Protein AF-A0A4P1QFT7-F1 (afdb_monomer_lite)

Radius of gyration: 29.26 Å; chains: 1; bounding box: 96×77×42 Å

Foldseek 3Di:
DDDDDDDDDDDDDDDDPPPPPPPPPPPPDADADDPVLQVVQVVFWDKAFDPQLCVVQVVDPPLDCPVVVVVQVVLQVVAQVVVRVVCQCVPPVNVSTIRTDGDPSCVVGPQKDKHWGWDADPVRFIKIKMWMDGPPGGTRDIDIDTHPPRDD

pLDDT: mean 85.29, std 17.26, range [40.28, 98.12]

Organism: NCBI:txid29559

Structure (mmCIF, N/CA/C/O backbone):
data_AF-A0A4P1QFT7-F1
#
_entry.id   AF-A0A4P1QFT7-F1
#
loop_
_atom_site.group_PDB
_atom_site.id
_atom_site.type_symbol
_atom_site.label_atom_id
_atom_site.label_alt_id
_atom_site.label_comp_id
_atom_site.label_asym_id
_atom_site.label_entity_id
_atom_site.label_seq_id
_atom_site.pdbx_PDB_ins_code
_atom_site.Cartn_x
_atom_site.Cartn_y
_atom_site.Cartn_z
_atom_site.occupancy
_atom_site.B_iso_or_equiv
_atom_site.auth_seq_id
_atom_site.auth_comp_id
_atom_site.auth_asym_id
_atom_site.auth_atom_id
_atom_site.pdbx_PDB_model_num
ATOM 1 N N . MET A 1 1 ? 75.816 -62.203 -15.201 1.00 43.66 1 MET A N 1
ATOM 2 C CA . MET A 1 1 ? 75.625 -60.984 -16.019 1.00 43.66 1 MET A CA 1
ATOM 3 C C . MET A 1 1 ? 74.130 -60.687 -16.087 1.00 43.66 1 MET A C 1
ATOM 5 O O . MET A 1 1 ? 73.383 -61.506 -16.603 1.00 43.66 1 MET A O 1
ATOM 9 N N . LYS A 1 2 ? 73.694 -59.591 -15.454 1.00 40.28 2 LYS A N 1
ATOM 10 C CA . LYS A 1 2 ? 72.294 -59.145 -15.327 1.00 40.28 2 LYS A CA 1
ATOM 11 C C . LYS A 1 2 ? 71.912 -58.336 -16.575 1.00 40.28 2 LYS A C 1
ATOM 13 O O . LYS A 1 2 ? 72.627 -57.394 -16.899 1.00 40.28 2 LYS A O 1
ATOM 18 N N . LYS A 1 3 ? 70.807 -58.671 -17.248 1.00 45.41 3 LYS A N 1
ATOM 19 C CA . LYS A 1 3 ? 70.181 -57.818 -18.274 1.00 45.41 3 LYS A CA 1
ATOM 20 C C . LYS A 1 3 ? 68.891 -57.250 -17.686 1.00 45.41 3 LYS A C 1
ATOM 22 O O . LYS A 1 3 ? 68.006 -58.006 -17.299 1.00 45.41 3 LYS A O 1
ATOM 27 N N . ILE A 1 4 ? 68.855 -55.931 -17.537 1.00 50.22 4 ILE A N 1
ATOM 28 C CA . ILE A 1 4 ? 67.739 -55.164 -16.980 1.00 50.22 4 ILE A CA 1
ATOM 29 C C . ILE A 1 4 ? 66.794 -54.803 -18.132 1.00 50.22 4 ILE A C 1
ATOM 31 O O . ILE A 1 4 ? 67.246 -54.329 -19.173 1.00 50.22 4 ILE A O 1
ATOM 35 N N . LEU A 1 5 ? 65.499 -55.070 -17.937 1.00 48.66 5 LEU A N 1
ATOM 36 C CA . LEU A 1 5 ? 64.405 -54.638 -18.807 1.00 48.66 5 LEU A CA 1
ATOM 37 C C . LEU A 1 5 ? 64.283 -53.107 -18.814 1.00 48.66 5 LEU A C 1
ATOM 39 O O . LEU A 1 5 ? 64.317 -52.483 -17.757 1.00 48.66 5 LEU A O 1
ATOM 43 N N . LEU A 1 6 ? 64.019 -52.529 -19.986 1.00 47.25 6 LEU A N 1
ATOM 44 C CA . LEU A 1 6 ? 63.507 -51.165 -20.131 1.00 47.25 6 LEU A CA 1
ATOM 45 C C . LEU A 1 6 ? 62.144 -51.229 -20.828 1.00 47.25 6 LEU A C 1
ATOM 47 O O . LEU A 1 6 ? 62.057 -51.359 -22.046 1.00 47.25 6 LEU A O 1
ATOM 51 N N . SER A 1 7 ? 61.080 -51.178 -20.030 1.00 47.00 7 SER A N 1
ATOM 52 C CA . SER A 1 7 ? 59.702 -50.968 -20.477 1.00 47.00 7 SER A CA 1
ATOM 53 C C . SER A 1 7 ? 59.420 -49.465 -20.572 1.00 47.00 7 SER A C 1
ATOM 55 O O . SER A 1 7 ? 59.512 -48.765 -19.563 1.00 47.00 7 SER A O 1
ATOM 57 N N . LEU A 1 8 ? 59.067 -48.964 -21.758 1.00 51.47 8 LEU A N 1
ATOM 58 C CA . LEU A 1 8 ? 58.581 -47.592 -21.946 1.00 51.47 8 LEU A CA 1
ATOM 59 C C . LEU A 1 8 ? 57.101 -47.483 -21.537 1.00 51.47 8 LEU A C 1
ATOM 61 O O . LEU A 1 8 ? 56.303 -48.302 -21.997 1.00 51.47 8 LEU A O 1
ATOM 65 N N . PRO A 1 9 ? 56.691 -46.471 -20.751 1.00 54.41 9 PRO A N 1
ATOM 66 C CA . PRO A 1 9 ? 55.281 -46.157 -20.571 1.00 54.41 9 PRO A CA 1
ATOM 67 C C . PRO A 1 9 ? 54.776 -45.263 -21.715 1.00 54.41 9 PRO A C 1
ATOM 69 O O . PRO A 1 9 ? 55.340 -44.208 -22.001 1.00 54.41 9 PRO A O 1
ATOM 72 N N . ILE A 1 10 ? 53.681 -45.679 -22.355 1.00 53.47 10 ILE A N 1
ATOM 73 C CA . ILE A 1 10 ? 52.901 -44.862 -23.292 1.00 53.47 10 ILE A CA 1
ATOM 74 C C . ILE A 1 10 ? 51.985 -43.964 -22.452 1.00 53.47 10 ILE A C 1
ATOM 76 O O . ILE A 1 10 ? 51.082 -44.453 -21.777 1.00 53.47 10 ILE A O 1
ATOM 80 N N . ILE A 1 11 ? 52.226 -42.654 -22.469 1.00 55.41 11 ILE A N 1
ATOM 81 C CA . ILE A 1 11 ? 51.371 -41.663 -21.805 1.00 55.41 11 ILE A CA 1
ATOM 82 C C . ILE A 1 11 ? 50.187 -41.376 -22.735 1.00 55.41 11 ILE A C 1
ATOM 84 O O . ILE A 1 11 ? 50.348 -40.751 -23.782 1.00 55.41 11 ILE A O 1
ATOM 88 N N . ALA A 1 12 ? 48.996 -41.849 -22.367 1.00 54.56 12 ALA A N 1
ATOM 89 C CA . ALA A 1 12 ? 47.757 -41.514 -23.059 1.00 54.56 12 ALA A CA 1
ATOM 90 C C . ALA A 1 12 ? 47.324 -40.089 -22.675 1.00 54.56 12 ALA A C 1
ATOM 92 O O . ALA A 1 12 ? 46.901 -39.837 -21.547 1.00 54.56 12 ALA A O 1
ATOM 93 N N . ILE A 1 13 ? 47.444 -39.151 -23.614 1.00 56.44 13 ILE A N 1
ATOM 94 C CA . ILE A 1 13 ? 46.967 -37.775 -23.458 1.00 56.44 13 ILE A CA 1
ATOM 95 C C . ILE A 1 13 ? 45.460 -37.794 -23.732 1.00 56.44 13 ILE A C 1
ATOM 97 O O . ILE A 1 13 ? 45.032 -37.846 -24.882 1.00 56.44 13 ILE A O 1
ATOM 101 N N . THR A 1 14 ? 44.643 -37.802 -22.682 1.00 55.41 14 THR A N 1
ATOM 102 C CA . THR A 1 14 ? 43.198 -37.600 -22.827 1.00 55.41 14 THR A CA 1
ATOM 103 C C . THR A 1 14 ? 42.943 -36.099 -22.952 1.00 55.41 14 THR A C 1
ATOM 105 O O . THR A 1 14 ? 43.143 -35.334 -22.011 1.00 55.41 14 THR A O 1
ATOM 108 N N . SER A 1 15 ? 42.566 -35.642 -24.146 1.00 57.88 15 SER A N 1
ATOM 109 C CA . SER A 1 15 ? 42.104 -34.272 -24.346 1.00 57.88 15 SER A CA 1
ATOM 110 C C . SER A 1 15 ? 40.700 -34.134 -23.758 1.00 57.88 15 SER A C 1
ATOM 112 O O . SER A 1 15 ? 39.740 -34.733 -24.238 1.00 57.88 15 SER A O 1
ATOM 114 N N . LEU A 1 16 ? 40.571 -33.339 -22.697 1.00 61.12 16 LEU A N 1
ATOM 115 C CA . LEU A 1 16 ? 39.265 -32.881 -22.236 1.00 61.12 16 LEU A CA 1
ATOM 116 C C . LEU A 1 16 ? 38.695 -31.931 -23.302 1.00 61.12 16 LEU A C 1
ATOM 118 O O . LEU A 1 16 ? 39.404 -31.007 -23.716 1.00 61.12 16 LEU A O 1
ATOM 122 N N . PRO A 1 17 ? 37.447 -32.116 -23.765 1.00 58.81 17 PRO A N 1
ATOM 123 C CA . PRO A 1 17 ? 36.817 -31.136 -24.631 1.00 58.81 17 PRO A CA 1
ATOM 124 C C . PRO A 1 17 ? 36.678 -29.832 -23.844 1.00 58.81 17 PRO A C 1
ATOM 126 O O . PRO A 1 17 ? 36.003 -29.775 -22.815 1.00 58.81 17 PRO A O 1
ATOM 129 N N . LEU A 1 18 ? 37.341 -28.780 -24.321 1.00 56.75 18 LEU A N 1
ATOM 130 C CA . LEU A 1 18 ? 37.117 -27.424 -23.841 1.00 56.75 18 LEU A CA 1
ATOM 131 C C . LEU A 1 18 ? 35.689 -27.043 -24.229 1.00 56.75 18 LEU A C 1
ATOM 133 O O . LEU A 1 18 ? 35.416 -26.671 -25.370 1.00 56.75 18 LEU A O 1
ATOM 137 N N . ILE A 1 19 ? 34.766 -27.172 -23.280 1.00 58.66 19 ILE A N 1
ATOM 138 C CA . ILE A 1 19 ? 33.433 -26.601 -23.409 1.00 58.66 19 ILE A CA 1
ATOM 139 C C . ILE A 1 19 ? 33.646 -25.089 -23.440 1.00 58.66 19 ILE A C 1
ATOM 141 O O . ILE A 1 19 ? 33.950 -24.468 -22.422 1.00 58.66 19 ILE A O 1
ATOM 145 N N . SER A 1 20 ? 33.542 -24.499 -24.629 1.00 54.28 20 SER A N 1
ATOM 146 C CA . SER A 1 20 ? 33.412 -23.056 -24.779 1.00 54.28 20 SER A CA 1
ATOM 147 C C . SER A 1 20 ? 32.093 -22.660 -24.120 1.00 54.28 20 SER A C 1
ATOM 149 O O . SER A 1 20 ? 31.023 -22.737 -24.722 1.00 54.28 20 SER A O 1
ATOM 151 N N . VAL A 1 21 ? 32.156 -22.286 -22.843 1.00 54.81 21 VAL A N 1
ATOM 152 C CA . VAL A 1 21 ? 31.071 -21.555 -22.203 1.00 54.81 21 VAL A CA 1
ATOM 153 C C . VAL A 1 21 ? 31.095 -20.179 -22.846 1.00 54.81 21 VAL A C 1
ATOM 155 O O . VAL A 1 21 ? 31.890 -19.312 -22.485 1.00 54.81 21 VAL A O 1
ATOM 158 N N . LYS A 1 22 ? 30.256 -19.987 -23.863 1.00 52.88 22 LYS A N 1
ATOM 159 C CA . LYS A 1 22 ? 29.943 -18.649 -24.340 1.00 52.88 22 LYS A CA 1
ATOM 160 C C . LYS A 1 22 ? 29.207 -17.975 -23.184 1.00 52.88 22 LYS A C 1
ATOM 162 O O . LYS A 1 22 ? 28.026 -18.236 -22.972 1.00 52.88 22 LYS A O 1
ATOM 167 N N . CYS A 1 23 ? 29.921 -17.173 -22.393 1.00 56.03 23 CYS A N 1
ATOM 168 C CA . CYS A 1 23 ? 29.306 -16.248 -21.449 1.00 56.03 23 CYS A CA 1
ATOM 169 C C . CYS A 1 23 ? 28.502 -15.246 -22.275 1.00 56.03 23 CYS A C 1
ATOM 171 O O . CYS A 1 23 ? 28.995 -14.199 -22.689 1.00 56.03 23 CYS A O 1
ATOM 173 N N . GLU A 1 24 ? 27.270 -15.614 -22.598 1.00 51.28 24 GLU A N 1
ATOM 174 C CA . GLU A 1 24 ? 26.309 -14.707 -23.183 1.00 51.28 24 GLU A CA 1
ATOM 175 C C . GLU A 1 24 ? 25.905 -13.769 -22.050 1.00 51.28 24 GLU A C 1
ATOM 177 O O . GLU A 1 24 ? 25.065 -14.098 -21.214 1.00 51.28 24 GLU A O 1
ATOM 182 N N . ASN A 1 25 ? 26.598 -12.632 -21.962 1.00 50.53 25 ASN A N 1
ATOM 183 C CA . ASN A 1 25 ? 26.213 -11.530 -21.096 1.00 50.53 25 ASN A CA 1
ATOM 184 C C . ASN A 1 25 ? 24.811 -11.079 -21.519 1.00 50.53 25 ASN A C 1
ATOM 186 O O . ASN A 1 25 ? 24.652 -10.199 -22.365 1.00 50.53 25 ASN A O 1
ATOM 190 N N . ARG A 1 26 ? 23.774 -11.700 -20.950 1.00 54.25 26 ARG A N 1
ATOM 191 C CA . ARG A 1 26 ? 22.405 -11.200 -21.016 1.00 54.25 26 ARG A CA 1
ATOM 192 C C . ARG A 1 26 ? 22.322 -9.990 -20.099 1.00 54.25 26 ARG A C 1
ATOM 194 O O . ARG A 1 26 ? 21.755 -10.062 -19.015 1.00 54.25 26 ARG A O 1
ATOM 201 N N . PHE A 1 27 ? 22.896 -8.873 -20.534 1.00 61.09 27 PHE A N 1
ATOM 202 C CA . PHE A 1 27 ? 22.468 -7.578 -20.032 1.00 61.09 27 PHE A CA 1
ATOM 203 C C . PHE A 1 27 ? 21.002 -7.445 -20.441 1.00 61.09 27 PHE A C 1
ATOM 205 O O . PHE A 1 27 ? 20.695 -7.171 -21.603 1.00 61.09 27 PHE A O 1
ATOM 212 N N . GLN A 1 28 ? 20.087 -7.761 -19.523 1.00 69.94 28 GLN A N 1
ATOM 213 C CA . GLN A 1 28 ? 18.676 -7.484 -19.734 1.00 69.94 28 GLN A CA 1
ATOM 214 C C . GLN A 1 28 ? 18.558 -5.970 -19.878 1.00 69.94 28 GLN A C 1
ATOM 216 O O . GLN A 1 28 ? 18.849 -5.212 -18.957 1.00 69.94 28 GLN A O 1
ATOM 221 N N . LYS A 1 29 ? 18.230 -5.518 -21.087 1.00 81.75 29 LYS A N 1
ATOM 222 C CA . LYS A 1 29 ? 18.041 -4.099 -21.354 1.00 81.75 29 LYS A CA 1
ATOM 223 C C . LYS A 1 29 ? 16.803 -3.641 -20.588 1.00 81.75 29 LYS A C 1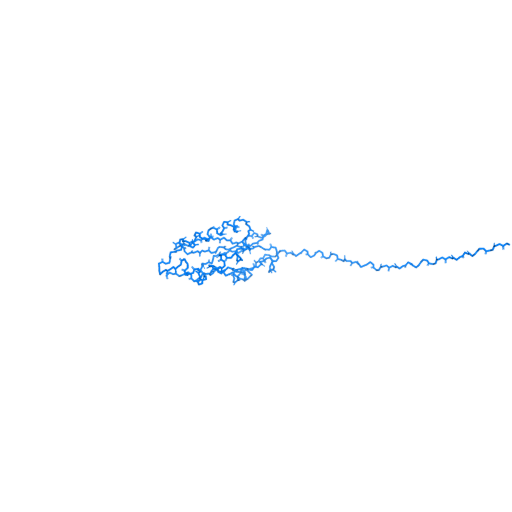
ATOM 225 O O . LYS A 1 29 ? 15.731 -4.206 -20.785 1.00 81.75 29 LYS A O 1
ATOM 230 N N . VAL A 1 30 ? 16.952 -2.610 -19.762 1.00 87.88 30 VAL A N 1
ATOM 231 C CA . VAL A 1 30 ? 15.818 -1.947 -19.110 1.00 87.88 30 VAL A CA 1
ATOM 232 C C . VAL A 1 30 ? 14.995 -1.229 -20.184 1.00 87.88 30 VAL A C 1
ATOM 234 O O . VAL A 1 30 ? 15.524 -0.438 -20.975 1.00 87.88 30 VAL A O 1
ATOM 237 N N . VAL A 1 31 ? 13.704 -1.542 -20.247 1.00 92.19 31 VAL A N 1
ATOM 238 C CA . VAL A 1 31 ? 12.743 -0.962 -21.195 1.00 92.19 31 VAL A CA 1
ATOM 239 C C . VAL A 1 31 ? 11.726 -0.160 -20.405 1.00 92.19 31 VAL A C 1
ATOM 241 O O . VAL A 1 31 ? 11.217 -0.674 -19.418 1.00 92.19 31 VAL A O 1
ATOM 244 N N . GLN A 1 32 ? 11.435 1.056 -20.867 1.00 96.12 32 GLN A N 1
ATOM 245 C CA . GLN A 1 32 ? 10.473 1.942 -20.224 1.00 96.12 32 GLN A CA 1
ATOM 246 C C . GLN A 1 32 ? 9.090 1.285 -20.148 1.00 96.12 32 GLN A C 1
ATOM 248 O O . GLN A 1 32 ? 8.624 0.711 -21.140 1.00 96.12 32 GLN A O 1
ATOM 253 N N . LEU A 1 33 ? 8.427 1.394 -18.998 1.00 96.69 33 LEU A N 1
ATOM 254 C CA . LEU A 1 33 ? 7.065 0.906 -18.818 1.00 96.69 33 LEU A CA 1
ATOM 255 C C . LEU A 1 33 ? 6.086 1.705 -19.677 1.00 96.69 33 LEU A C 1
ATOM 257 O O . LEU A 1 33 ? 6.098 2.936 -19.710 1.00 96.69 33 LEU A O 1
ATOM 261 N N . ASN A 1 34 ? 5.182 0.993 -20.342 1.00 97.06 34 ASN A N 1
ATOM 262 C CA . ASN A 1 34 ? 4.014 1.594 -20.968 1.00 97.06 34 ASN A CA 1
ATOM 263 C C . ASN A 1 34 ? 2.837 1.689 -19.979 1.00 97.06 34 ASN A C 1
ATOM 265 O O . ASN A 1 34 ? 2.840 1.091 -18.902 1.00 97.06 34 ASN A O 1
ATOM 269 N N . SER A 1 35 ? 1.789 2.412 -20.374 1.00 96.88 35 SER A N 1
ATOM 270 C CA . SER A 1 35 ? 0.604 2.639 -19.539 1.00 96.88 35 SER A CA 1
ATOM 271 C C . SER A 1 35 ? -0.101 1.354 -19.094 1.00 96.88 35 SER A C 1
ATOM 273 O O . SER A 1 35 ? -0.586 1.291 -17.968 1.00 96.88 35 SER A O 1
ATOM 275 N N . SER A 1 36 ? -0.132 0.315 -19.935 1.00 97.62 36 SER A N 1
ATOM 276 C CA . SER A 1 36 ? -0.738 -0.973 -19.578 1.00 97.62 36 SER A CA 1
ATOM 277 C C . SER A 1 36 ? 0.045 -1.686 -18.477 1.00 97.62 36 SER A C 1
ATOM 279 O O . SER A 1 36 ? -0.566 -2.296 -17.607 1.00 97.62 36 SER A O 1
ATOM 281 N N . GLN A 1 37 ? 1.379 -1.607 -18.496 1.00 97.50 37 GLN A N 1
ATOM 282 C CA . GLN A 1 37 ? 2.238 -2.208 -17.469 1.00 97.50 37 GLN A CA 1
ATOM 283 C C . GLN A 1 37 ? 2.124 -1.457 -16.138 1.00 97.50 37 GLN A C 1
ATOM 285 O O . GLN A 1 37 ? 2.065 -2.075 -15.079 1.00 97.50 37 GLN A O 1
ATOM 290 N N . VAL A 1 38 ? 2.037 -0.123 -16.180 1.00 97.88 38 VAL A N 1
ATOM 291 C CA . VAL A 1 38 ? 1.787 0.691 -14.979 1.00 97.88 38 VAL A CA 1
ATOM 292 C C . VAL A 1 38 ? 0.428 0.348 -14.361 1.00 97.88 38 VAL A C 1
ATOM 294 O O . VAL A 1 38 ? 0.330 0.171 -13.146 1.00 97.88 38 VAL A O 1
ATOM 297 N N . GLU A 1 39 ? -0.611 0.193 -15.183 1.00 97.25 39 GLU A N 1
ATOM 298 C CA . GLU A 1 39 ? -1.940 -0.197 -14.703 1.00 97.25 39 GLU A CA 1
ATOM 299 C C . GLU A 1 39 ? -1.951 -1.633 -14.146 1.00 97.25 39 GLU A C 1
ATOM 301 O O . GLU A 1 39 ? -2.585 -1.895 -13.126 1.00 97.25 39 GLU A O 1
ATOM 306 N N . GLU A 1 40 ? -1.197 -2.558 -14.750 1.00 96.81 40 GLU A N 1
ATOM 307 C CA . GLU A 1 40 ? -1.008 -3.914 -14.220 1.00 96.81 40 GLU A CA 1
ATOM 308 C C . GLU A 1 40 ? -0.373 -3.903 -12.82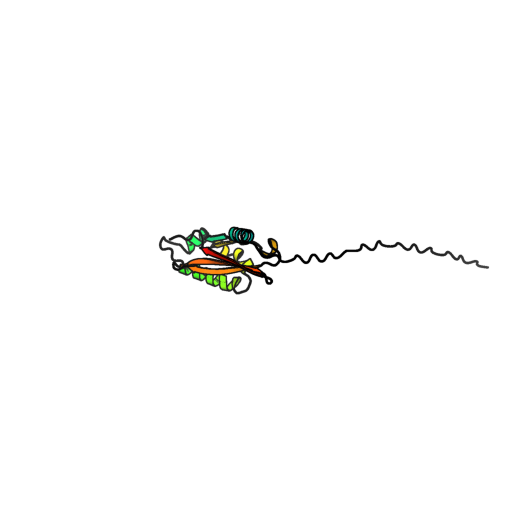1 1.00 96.81 40 GLU A C 1
ATOM 310 O O . GLU A 1 40 ? -0.843 -4.615 -11.932 1.00 96.81 40 GLU A O 1
ATOM 315 N N . ILE A 1 41 ? 0.656 -3.075 -12.601 1.00 97.38 41 ILE A N 1
ATOM 316 C CA . ILE A 1 41 ? 1.296 -2.916 -11.286 1.00 97.38 41 ILE A CA 1
ATOM 317 C C . ILE A 1 41 ? 0.290 -2.384 -10.271 1.00 97.38 41 ILE A C 1
ATOM 319 O O . ILE A 1 41 ? 0.140 -2.964 -9.196 1.00 97.38 41 ILE A O 1
ATOM 323 N N . LYS A 1 42 ? -0.419 -1.306 -10.620 1.00 97.19 42 LYS A N 1
ATOM 324 C CA . LYS A 1 42 ? -1.431 -0.676 -9.766 1.00 97.19 42 LYS A CA 1
ATOM 325 C C . LYS A 1 42 ? -2.509 -1.670 -9.333 1.00 97.19 42 LYS A C 1
ATOM 327 O O . LYS A 1 42 ? -2.841 -1.716 -8.154 1.00 97.19 42 LYS A O 1
ATOM 332 N N . ASN A 1 43 ? -3.014 -2.491 -10.252 1.00 96.88 43 ASN A N 1
ATOM 333 C CA . ASN A 1 43 ? -4.077 -3.464 -9.971 1.00 96.88 43 ASN A CA 1
ATOM 334 C C . ASN A 1 43 ? -3.644 -4.612 -9.045 1.00 96.88 43 ASN A C 1
ATOM 336 O O . ASN A 1 43 ? -4.492 -5.338 -8.531 1.00 96.88 43 ASN A O 1
ATOM 340 N N . GLN A 1 44 ? -2.341 -4.785 -8.817 1.00 97.12 44 GLN A N 1
ATOM 341 C CA . GLN A 1 44 ? -1.801 -5.759 -7.864 1.00 97.12 44 GLN A CA 1
ATOM 342 C C . GLN A 1 44 ? -1.542 -5.160 -6.471 1.00 97.12 44 GLN A C 1
ATOM 344 O O . GLN A 1 44 ? -1.133 -5.885 -5.557 1.00 97.12 44 GLN A O 1
ATOM 349 N N . ILE A 1 45 ? -1.761 -3.853 -6.288 1.00 97.94 45 ILE A N 1
ATOM 350 C CA . ILE A 1 45 ? -1.631 -3.197 -4.988 1.00 97.94 45 ILE A CA 1
ATOM 351 C C . ILE A 1 45 ? -2.959 -3.308 -4.234 1.00 97.94 45 ILE A C 1
ATOM 353 O O . ILE A 1 45 ? -3.988 -2.840 -4.711 1.00 97.94 45 ILE A O 1
ATOM 357 N N . GLN A 1 46 ? -2.925 -3.887 -3.035 1.00 97.62 46 GLN A N 1
ATOM 358 C CA . GLN A 1 46 ? -4.070 -3.935 -2.119 1.00 97.62 46 GLN A CA 1
ATOM 359 C C . GLN A 1 46 ? -3.782 -3.071 -0.900 1.00 97.62 46 GLN A C 1
ATOM 361 O O . GLN A 1 46 ? -2.678 -3.128 -0.355 1.00 97.62 46 GLN A O 1
ATOM 366 N N . PHE A 1 47 ? -4.769 -2.291 -0.465 1.00 97.81 47 PHE A N 1
ATOM 367 C CA . PHE A 1 47 ? -4.685 -1.469 0.739 1.00 97.81 47 PHE A CA 1
ATOM 368 C C . PHE A 1 47 ? -6.058 -1.367 1.406 1.00 97.81 47 PHE A C 1
ATOM 370 O O . PHE A 1 47 ? -6.865 -0.489 1.101 1.00 97.81 47 PHE A O 1
ATOM 377 N N . GLU A 1 48 ? -6.317 -2.286 2.331 1.00 96.81 48 GLU A N 1
ATOM 378 C CA . GLU A 1 48 ? -7.642 -2.477 2.924 1.00 96.81 48 GLU A CA 1
ATOM 379 C C . GLU A 1 48 ? -7.558 -2.594 4.444 1.00 96.81 48 GLU A C 1
ATOM 381 O O . GLU A 1 48 ? -6.596 -3.138 4.990 1.00 96.81 48 GLU A O 1
ATOM 386 N N . ILE A 1 49 ? -8.582 -2.123 5.157 1.00 94.88 49 ILE A N 1
ATOM 387 C CA . ILE A 1 49 ? -8.669 -2.317 6.608 1.00 94.88 49 ILE A CA 1
ATOM 388 C C . ILE A 1 49 ? -9.332 -3.655 6.948 1.00 94.88 49 ILE A C 1
ATOM 390 O O . ILE A 1 49 ? -10.419 -3.986 6.467 1.00 94.88 49 ILE A O 1
ATOM 394 N N . THR A 1 50 ? -8.704 -4.422 7.838 1.00 95.19 50 THR A N 1
ATOM 395 C CA . THR A 1 50 ? -9.227 -5.722 8.270 1.00 95.19 50 THR A CA 1
ATOM 396 C C . THR A 1 50 ? -10.417 -5.563 9.220 1.00 95.19 50 THR A C 1
ATOM 398 O O . THR A 1 50 ? -10.675 -4.499 9.786 1.00 95.19 50 THR A O 1
ATOM 401 N N . SER A 1 51 ? -11.115 -6.668 9.495 1.00 92.25 51 SER A N 1
ATOM 402 C CA . SER A 1 51 ? -12.167 -6.693 10.523 1.00 92.25 51 SER A CA 1
ATOM 403 C C . SER A 1 51 ? -11.650 -6.349 11.928 1.00 92.25 51 SER A C 1
ATOM 405 O O . SER A 1 51 ? -12.363 -5.717 12.704 1.00 92.25 51 SER A O 1
ATOM 407 N N . GLU A 1 52 ? -10.426 -6.755 12.274 1.00 93.19 52 GLU A N 1
ATOM 408 C CA . GLU A 1 52 ? -9.810 -6.417 13.564 1.00 93.19 52 GLU A CA 1
ATOM 409 C C . GLU A 1 52 ? -9.413 -4.936 13.610 1.00 93.19 52 GLU A C 1
ATOM 411 O O . GLU A 1 52 ? -9.678 -4.264 14.607 1.00 93.19 52 GLU A O 1
ATOM 416 N N . GLY A 1 53 ? -8.884 -4.395 12.508 1.00 92.62 53 GLY A N 1
ATOM 417 C CA . GLY A 1 53 ? -8.600 -2.970 12.369 1.00 92.62 53 GLY A CA 1
ATOM 418 C C . GLY A 1 53 ? -9.845 -2.106 12.527 1.00 92.62 53 GLY A C 1
ATOM 419 O O . GLY A 1 53 ? -9.818 -1.145 13.296 1.00 92.62 53 GLY A O 1
ATOM 420 N N . LYS A 1 54 ? -10.960 -2.499 11.894 1.00 90.19 54 LYS A N 1
ATOM 421 C CA . LYS A 1 54 ? -12.267 -1.847 12.076 1.00 90.19 54 LYS A CA 1
ATOM 422 C C . LYS A 1 54 ? -12.686 -1.862 13.542 1.00 90.19 54 LYS A C 1
ATOM 424 O O . LYS A 1 54 ? -12.896 -0.806 14.112 1.00 90.19 54 LYS A O 1
ATOM 429 N N . LYS A 1 55 ? -12.709 -3.028 14.194 1.00 89.25 55 LYS A N 1
ATOM 430 C CA . LYS A 1 55 ? -13.100 -3.134 15.614 1.00 89.25 55 LYS A CA 1
ATOM 431 C C . LYS A 1 55 ? -12.222 -2.305 16.551 1.00 89.25 55 LYS A C 1
ATOM 433 O O . LYS A 1 55 ? -12.710 -1.823 17.564 1.00 89.25 55 LYS A O 1
ATOM 438 N N . LYS A 1 56 ? -10.928 -2.179 16.249 1.00 89.44 56 LYS A N 1
ATOM 439 C CA . LYS A 1 56 ? -9.966 -1.483 17.111 1.00 89.44 56 LYS A CA 1
ATOM 440 C C . LYS A 1 56 ? -9.966 0.031 16.914 1.00 89.44 56 LYS A C 1
ATOM 442 O O . LYS A 1 56 ? -9.794 0.761 17.885 1.00 89.44 56 LYS A O 1
ATOM 447 N N . TYR A 1 57 ? -10.100 0.492 15.674 1.00 87.62 57 TYR A N 1
ATOM 448 C CA . TYR A 1 57 ? -9.897 1.900 15.319 1.00 87.62 57 TYR A CA 1
ATOM 449 C C . TYR A 1 57 ? -11.149 2.595 14.779 1.00 87.62 57 TYR A C 1
ATOM 451 O O . TYR A 1 57 ? -11.173 3.817 14.728 1.00 87.62 57 TYR A O 1
ATOM 459 N N . ILE A 1 58 ? -12.183 1.844 14.408 1.00 78.50 58 ILE A N 1
ATOM 460 C CA . ILE A 1 58 ? -13.462 2.338 13.885 1.00 78.50 58 ILE A CA 1
ATOM 461 C C . ILE A 1 58 ? -14.572 1.758 14.775 1.00 78.50 58 ILE A C 1
ATOM 463 O O . ILE A 1 58 ? -15.330 0.876 14.377 1.00 78.50 58 ILE A O 1
ATOM 467 N N . ILE A 1 59 ? -14.575 2.193 16.039 1.00 66.44 59 ILE A N 1
ATOM 468 C CA . ILE A 1 59 ? -15.406 1.619 17.113 1.00 66.44 59 ILE A CA 1
ATOM 469 C C . ILE A 1 59 ? -16.889 2.004 16.955 1.00 66.44 59 ILE A C 1
ATOM 471 O O . ILE A 1 59 ? -17.747 1.215 17.326 1.00 66.44 59 ILE A O 1
ATOM 475 N N . ASP A 1 60 ? -17.185 3.152 16.335 1.00 59.66 60 ASP A N 1
ATOM 476 C CA . ASP A 1 60 ? -18.540 3.666 16.097 1.00 59.66 60 ASP A CA 1
ATOM 477 C C . ASP A 1 60 ? -18.622 4.433 14.764 1.00 59.66 60 ASP A C 1
ATOM 479 O O . ASP A 1 60 ? -17.599 4.798 14.177 1.00 59.66 60 ASP A O 1
ATOM 483 N N . THR A 1 61 ? -19.844 4.740 14.307 1.00 61.91 61 THR A N 1
ATOM 484 C CA . THR A 1 61 ? -20.178 5.455 13.050 1.00 61.91 61 THR A CA 1
ATOM 485 C C . THR A 1 61 ? -19.581 6.864 12.914 1.00 61.91 61 THR A C 1
ATOM 487 O O . THR A 1 61 ? -19.897 7.574 11.967 1.00 61.91 61 THR A O 1
ATOM 490 N N . ASN A 1 62 ? -18.740 7.301 13.853 1.00 64.00 62 ASN A N 1
ATOM 491 C CA . ASN A 1 62 ? -18.067 8.597 13.822 1.00 64.00 62 ASN A CA 1
ATOM 492 C C . ASN A 1 62 ? -16.747 8.602 13.041 1.00 64.00 62 ASN A C 1
ATOM 494 O O . ASN A 1 62 ? -16.143 9.665 12.936 1.00 64.00 62 ASN A O 1
ATOM 498 N N . TYR A 1 63 ? -16.319 7.461 12.482 1.00 69.94 63 TYR A N 1
ATOM 499 C CA . TYR A 1 63 ? -15.208 7.355 11.521 1.00 69.94 63 TYR A CA 1
ATOM 500 C C . TYR A 1 63 ? -14.004 8.259 11.851 1.00 69.94 63 TYR A C 1
ATOM 502 O O . TYR A 1 63 ? -13.500 9.002 11.006 1.00 69.94 63 TYR A O 1
ATOM 510 N N . ASP A 1 64 ? -13.559 8.216 13.110 1.00 82.88 64 ASP A N 1
ATOM 511 C CA . ASP A 1 64 ? -12.371 8.934 13.558 1.00 82.88 64 ASP A CA 1
ATOM 512 C C . ASP A 1 64 ? -11.117 8.113 13.246 1.00 82.88 64 ASP A C 1
ATOM 514 O O . ASP A 1 64 ? -10.783 7.132 13.912 1.00 82.88 64 ASP A O 1
ATOM 518 N N . TYR A 1 65 ? -10.389 8.551 12.224 1.00 89.44 65 TYR A N 1
ATOM 519 C CA . TYR A 1 65 ? -9.166 7.906 11.764 1.00 89.44 65 TYR A CA 1
ATOM 520 C C . TYR A 1 65 ? -7.909 8.353 12.517 1.00 89.44 65 TYR A C 1
ATOM 522 O O . TYR A 1 65 ? -6.807 7.971 12.127 1.00 89.44 65 TYR A O 1
ATOM 530 N N . THR A 1 66 ? -8.004 9.167 13.571 1.00 90.62 66 THR A N 1
ATOM 531 C CA . THR A 1 66 ? -6.832 9.756 14.246 1.00 90.62 66 THR A CA 1
ATOM 532 C C . THR A 1 66 ? -5.871 8.691 14.774 1.00 90.62 66 THR A C 1
ATOM 534 O O . THR A 1 66 ? -4.676 8.720 14.469 1.00 90.62 66 THR A O 1
ATOM 537 N N . ASN A 1 67 ? -6.388 7.703 15.508 1.00 92.44 67 ASN A N 1
ATOM 538 C CA . ASN A 1 67 ? -5.564 6.632 16.076 1.00 92.44 67 ASN A CA 1
ATOM 539 C C . ASN A 1 67 ? -5.020 5.681 15.000 1.00 92.44 67 ASN A C 1
ATOM 541 O O . ASN A 1 67 ? -3.885 5.218 15.112 1.00 92.44 67 ASN A O 1
ATOM 545 N N . LEU A 1 68 ? -5.795 5.431 13.940 1.00 94.00 68 LEU A N 1
ATOM 546 C CA . LEU A 1 68 ? -5.341 4.633 12.802 1.00 94.00 68 LEU A CA 1
ATOM 547 C C . LEU A 1 68 ? -4.216 5.341 12.038 1.00 94.00 68 LEU A C 1
ATOM 549 O O . LEU A 1 68 ? -3.199 4.729 11.736 1.00 94.00 68 LEU A O 1
ATOM 553 N N . ASN A 1 69 ? -4.359 6.641 11.779 1.00 94.94 69 ASN A N 1
ATOM 554 C CA . ASN A 1 69 ? -3.325 7.450 11.138 1.00 94.94 69 ASN A CA 1
ATOM 555 C C . ASN A 1 69 ? -2.048 7.500 11.972 1.00 94.94 69 ASN A C 1
ATOM 557 O O . ASN A 1 69 ? -0.959 7.425 11.412 1.00 94.94 69 ASN A O 1
ATOM 561 N N . LYS A 1 70 ? -2.164 7.597 13.302 1.00 95.56 70 LYS A N 1
ATOM 562 C CA . LYS A 1 70 ? -1.001 7.529 14.193 1.00 95.56 70 LYS A CA 1
ATOM 563 C C . LYS A 1 70 ? -0.282 6.183 14.058 1.00 95.56 70 LYS A C 1
ATOM 565 O O . LYS A 1 70 ? 0.925 6.165 13.847 1.00 95.56 70 LYS A O 1
ATOM 570 N N . PHE A 1 71 ? -1.030 5.082 14.089 1.00 96.19 71 PHE A N 1
ATOM 571 C CA . PHE A 1 71 ? -0.489 3.738 13.887 1.00 96.19 71 PHE A CA 1
ATOM 572 C C . PHE A 1 71 ? 0.201 3.575 12.520 1.00 96.19 71 PHE A C 1
ATOM 574 O O . PHE A 1 71 ? 1.321 3.073 12.441 1.00 96.19 71 PHE A O 1
ATOM 581 N N . ILE A 1 72 ? -0.430 4.044 11.438 1.00 96.44 72 ILE A N 1
ATOM 582 C CA . ILE A 1 72 ? 0.151 4.002 10.088 1.00 96.44 72 ILE A CA 1
ATOM 583 C C . ILE A 1 72 ? 1.410 4.870 10.011 1.00 96.44 72 ILE A C 1
ATOM 585 O O . ILE A 1 72 ? 2.399 4.439 9.430 1.00 96.44 72 ILE A O 1
ATOM 589 N N . ALA A 1 73 ? 1.416 6.062 10.612 1.00 96.31 73 ALA A N 1
ATOM 590 C CA . ALA A 1 73 ? 2.579 6.948 10.618 1.00 96.31 73 ALA A CA 1
ATOM 591 C C . ALA A 1 73 ? 3.773 6.341 11.373 1.00 96.31 73 ALA A C 1
ATOM 593 O O . ALA A 1 73 ? 4.909 6.431 10.905 1.00 96.31 73 ALA A O 1
ATOM 594 N N . GLU A 1 74 ? 3.523 5.679 12.506 1.00 96.44 74 GLU A N 1
ATOM 595 C CA . GLU A 1 74 ? 4.541 4.918 13.241 1.00 96.44 74 GLU A CA 1
ATOM 596 C C . GLU A 1 74 ? 5.148 3.825 12.349 1.00 96.44 74 GLU A C 1
ATOM 598 O O . GLU A 1 74 ? 6.370 3.750 12.199 1.00 96.44 74 GLU A O 1
ATOM 603 N N . LYS A 1 75 ? 4.302 3.047 11.665 1.00 96.12 75 LYS A N 1
ATOM 604 C CA . LYS A 1 75 ? 4.743 1.979 10.756 1.00 96.12 75 LYS A CA 1
ATOM 605 C C . LYS A 1 75 ? 5.421 2.503 9.486 1.00 96.12 75 LYS A C 1
ATOM 607 O O . LYS A 1 75 ? 6.376 1.892 9.008 1.00 96.12 75 LYS A O 1
ATOM 612 N N . ASN A 1 76 ? 5.004 3.660 8.976 1.00 94.94 76 ASN A N 1
ATOM 613 C CA . ASN A 1 76 ? 5.662 4.354 7.871 1.00 94.94 76 ASN A CA 1
ATOM 614 C C . ASN A 1 76 ? 7.095 4.762 8.251 1.00 94.94 76 ASN A C 1
ATOM 616 O O . ASN A 1 76 ? 8.032 4.512 7.498 1.00 94.94 76 ASN A O 1
ATOM 620 N N . ASN A 1 77 ? 7.296 5.316 9.447 1.00 95.06 77 ASN A N 1
ATOM 621 C CA . ASN A 1 77 ? 8.638 5.651 9.929 1.00 95.06 77 ASN A CA 1
ATOM 622 C C . ASN A 1 77 ? 9.509 4.401 10.134 1.00 95.06 77 ASN A C 1
ATOM 624 O O . ASN A 1 77 ? 10.665 4.372 9.709 1.00 95.06 77 ASN A O 1
ATOM 628 N N . GLU A 1 78 ? 8.951 3.359 10.752 1.00 95.88 78 GLU A N 1
ATOM 629 C CA . GLU A 1 78 ? 9.667 2.115 11.050 1.00 95.88 78 GLU A CA 1
ATOM 630 C C . GLU A 1 78 ? 10.122 1.384 9.777 1.00 95.88 78 GLU A C 1
ATOM 632 O O . GLU A 1 78 ? 11.274 0.955 9.680 1.00 95.88 78 GLU A O 1
ATOM 637 N N . TYR A 1 79 ? 9.242 1.272 8.779 1.00 96.31 79 TYR A N 1
ATOM 638 C CA . TYR A 1 79 ? 9.493 0.446 7.600 1.00 96.31 79 TYR A CA 1
ATOM 639 C C . TYR A 1 79 ? 9.790 1.250 6.344 1.00 96.31 79 TYR A C 1
ATOM 641 O O . TYR A 1 79 ? 10.766 0.964 5.657 1.00 96.31 79 TYR A O 1
ATOM 649 N N . VAL A 1 80 ? 8.969 2.238 6.006 1.00 93.62 80 VAL A N 1
ATOM 650 C CA . VAL A 1 80 ? 9.064 2.927 4.713 1.00 93.62 80 VAL A CA 1
ATOM 651 C C . VAL A 1 80 ? 10.266 3.863 4.680 1.00 93.62 80 VAL A C 1
ATOM 653 O O . VAL A 1 80 ? 11.147 3.686 3.842 1.00 93.62 80 VAL A O 1
ATOM 656 N N . HIS A 1 81 ? 10.366 4.791 5.636 1.00 92.69 81 HIS A N 1
ATOM 657 C CA . HIS A 1 81 ? 11.490 5.735 5.705 1.00 92.69 81 HIS A CA 1
ATOM 658 C C . HIS A 1 81 ? 12.839 5.045 5.956 1.00 92.69 81 HIS A C 1
ATOM 660 O O . HIS A 1 81 ? 13.884 5.581 5.603 1.00 92.69 81 HIS A O 1
ATOM 666 N N . SER A 1 82 ? 12.818 3.827 6.504 1.00 92.31 82 SER A N 1
ATOM 667 C CA . SER A 1 82 ? 14.011 3.000 6.709 1.00 92.31 82 SER A CA 1
ATOM 668 C C . SER A 1 82 ? 14.372 2.114 5.501 1.00 92.31 82 SER A C 1
ATOM 670 O O . SER A 1 82 ? 15.247 1.257 5.625 1.00 92.31 82 SER A O 1
ATOM 672 N N . GLY A 1 83 ? 13.690 2.251 4.354 1.00 91.62 83 GLY A N 1
ATOM 673 C CA . GLY A 1 83 ? 13.954 1.460 3.138 1.00 91.62 83 GLY A CA 1
ATOM 674 C C . GLY A 1 83 ? 13.519 -0.011 3.226 1.00 91.62 83 GLY A C 1
ATOM 675 O O . GLY A 1 83 ? 13.949 -0.851 2.440 1.00 91.62 83 GLY A O 1
ATOM 676 N N . LYS A 1 84 ? 12.664 -0.341 4.194 1.00 93.81 84 LYS A N 1
ATOM 677 C CA . LYS A 1 84 ? 12.218 -1.692 4.570 1.00 93.81 84 LYS A CA 1
ATOM 678 C C . LYS A 1 84 ? 10.737 -1.935 4.263 1.00 93.81 84 LYS A C 1
ATOM 680 O O . LYS A 1 84 ? 10.151 -2.873 4.800 1.00 93.81 84 LYS A O 1
ATOM 685 N N . PHE A 1 85 ? 10.117 -1.133 3.395 1.00 94.19 85 PHE A N 1
ATOM 686 C CA . PHE A 1 85 ? 8.676 -1.218 3.115 1.00 94.19 85 PHE A CA 1
ATOM 687 C C . PHE A 1 85 ? 8.222 -2.622 2.671 1.00 94.19 85 PHE A C 1
ATOM 689 O O . PHE A 1 85 ? 7.117 -3.040 2.998 1.00 94.19 85 PHE A O 1
ATOM 696 N N . ARG A 1 86 ? 9.097 -3.399 2.013 1.00 94.56 86 ARG A N 1
ATOM 697 C CA . ARG A 1 86 ? 8.842 -4.797 1.613 1.00 94.56 86 ARG A CA 1
ATOM 698 C C . ARG A 1 86 ? 8.534 -5.738 2.787 1.00 94.56 86 ARG A C 1
ATOM 700 O O . ARG A 1 86 ? 7.912 -6.775 2.585 1.00 94.56 86 ARG A O 1
ATOM 707 N N . PHE A 1 87 ? 8.944 -5.388 4.006 1.00 96.06 87 PHE A N 1
ATOM 708 C CA . PHE A 1 87 ? 8.664 -6.167 5.216 1.00 96.06 87 PHE A CA 1
ATOM 709 C C . PHE A 1 87 ? 7.373 -5.738 5.925 1.00 96.06 87 PHE A C 1
ATOM 711 O O . PHE A 1 87 ? 6.846 -6.515 6.720 1.00 96.06 87 PHE A O 1
ATOM 718 N N . LEU A 1 88 ? 6.837 -4.551 5.616 1.00 97.12 88 LEU A N 1
ATOM 719 C CA . LEU A 1 88 ? 5.646 -3.996 6.263 1.00 97.12 88 LEU A CA 1
ATOM 720 C C . LEU A 1 88 ? 4.408 -4.912 6.155 1.00 97.12 88 LEU A C 1
ATOM 722 O O . LEU A 1 88 ? 3.779 -5.138 7.188 1.00 97.12 88 LEU A O 1
ATOM 726 N N . PRO A 1 89 ? 4.087 -5.526 4.993 1.00 96.81 89 PRO A N 1
ATOM 727 C CA . PRO A 1 89 ? 2.994 -6.503 4.893 1.00 96.81 89 PRO A CA 1
ATOM 728 C C . PRO A 1 89 ? 3.081 -7.684 5.870 1.00 96.81 89 PRO A C 1
ATOM 730 O O . PRO A 1 89 ? 2.074 -8.301 6.205 1.00 96.81 89 PRO A O 1
ATOM 733 N N . ASN A 1 90 ? 4.292 -8.022 6.319 1.00 96.75 90 ASN A N 1
ATOM 734 C CA . ASN A 1 90 ? 4.551 -9.174 7.177 1.00 96.75 90 ASN A CA 1
ATOM 735 C C . ASN A 1 90 ? 4.662 -8.810 8.665 1.00 96.75 90 ASN A C 1
ATOM 737 O O . ASN A 1 90 ? 4.728 -9.719 9.502 1.00 96.75 90 ASN A O 1
ATOM 741 N N . ASP A 1 91 ? 4.659 -7.518 9.008 1.00 97.81 91 ASP A N 1
ATOM 742 C CA . ASP A 1 91 ? 4.662 -7.054 10.393 1.00 97.81 91 ASP A CA 1
ATOM 743 C C . ASP A 1 91 ? 3.429 -7.598 11.128 1.00 97.81 91 ASP A C 1
ATOM 745 O O . ASP A 1 91 ? 2.296 -7.536 10.643 1.00 97.81 91 ASP A O 1
ATOM 749 N N . LYS A 1 92 ? 3.666 -8.200 12.300 1.00 96.50 92 LYS A N 1
ATOM 750 C CA . LYS A 1 92 ? 2.643 -8.956 13.036 1.00 96.50 92 LYS A CA 1
ATOM 751 C C . LYS A 1 92 ? 1.469 -8.093 13.480 1.00 96.50 92 LYS A C 1
ATOM 753 O O . LYS A 1 92 ? 0.369 -8.630 13.581 1.00 96.50 92 LYS A O 1
ATOM 758 N N . ASP A 1 93 ? 1.705 -6.821 13.770 1.00 96.38 93 ASP A N 1
ATOM 759 C CA . ASP A 1 93 ? 0.669 -5.912 14.244 1.00 96.38 93 ASP A CA 1
ATOM 760 C C . ASP A 1 93 ? 0.028 -5.175 13.075 1.00 96.38 93 ASP A C 1
ATOM 762 O O . ASP A 1 93 ? -1.189 -5.032 13.043 1.00 96.38 93 ASP A O 1
ATOM 766 N N . PHE A 1 94 ? 0.813 -4.788 12.070 1.00 97.50 94 PHE A N 1
ATOM 767 C CA . PHE A 1 94 ? 0.309 -4.159 10.855 1.00 97.50 94 PHE A CA 1
ATOM 768 C C . PHE A 1 94 ? -0.687 -5.051 10.127 1.00 97.50 94 PHE A C 1
ATOM 770 O O . PHE A 1 94 ? -1.822 -4.635 9.914 1.00 97.50 94 PHE A O 1
ATOM 777 N N . LYS A 1 95 ? -0.319 -6.306 9.845 1.00 97.12 95 LYS A N 1
ATOM 778 C CA . LYS A 1 95 ? -1.167 -7.225 9.073 1.00 97.12 95 LYS A CA 1
ATOM 779 C C . LYS A 1 95 ? -2.467 -7.623 9.773 1.00 97.12 95 LYS A C 1
ATOM 781 O O . LYS A 1 95 ? -3.399 -8.093 9.130 1.00 97.12 95 LYS A O 1
ATOM 786 N N . LYS A 1 96 ? -2.536 -7.466 11.101 1.00 97.25 96 LYS A N 1
ATOM 787 C CA . LYS A 1 96 ? -3.788 -7.644 11.848 1.00 97.25 96 LYS A CA 1
ATOM 788 C C . LYS A 1 96 ? -4.763 -6.516 11.570 1.00 97.25 96 LYS A C 1
ATOM 790 O O . LYS A 1 96 ? -5.959 -6.747 11.639 1.00 97.25 96 LYS A O 1
ATOM 795 N N . ILE A 1 97 ? -4.276 -5.313 11.279 1.00 96.81 97 ILE A N 1
ATOM 796 C CA . ILE A 1 97 ? -5.082 -4.096 11.142 1.00 96.81 97 ILE A CA 1
ATOM 797 C C . ILE A 1 97 ? -5.328 -3.750 9.671 1.00 96.81 97 ILE A C 1
ATOM 799 O O . ILE A 1 97 ? -6.425 -3.310 9.331 1.00 96.81 97 ILE A O 1
ATOM 803 N N . ILE A 1 98 ? -4.334 -3.962 8.805 1.00 97.25 98 ILE A N 1
ATOM 804 C CA . ILE A 1 98 ? -4.341 -3.579 7.390 1.00 97.25 98 ILE A CA 1
ATOM 805 C C . ILE A 1 98 ? -3.869 -4.752 6.529 1.00 97.25 98 ILE A C 1
ATOM 807 O O . ILE A 1 98 ? -2.807 -5.324 6.771 1.00 97.25 98 ILE A O 1
ATOM 811 N N . THR A 1 99 ? -4.631 -5.060 5.483 1.00 97.62 99 THR A N 1
ATOM 812 C CA . THR A 1 99 ? -4.181 -5.885 4.361 1.00 97.62 99 THR A CA 1
ATOM 813 C C . THR A 1 99 ? -3.406 -4.990 3.398 1.00 97.62 99 THR A C 1
ATOM 815 O O . THR A 1 99 ? -3.971 -4.059 2.825 1.00 97.62 99 THR A O 1
ATOM 818 N N . LEU A 1 100 ? -2.108 -5.256 3.237 1.00 98.06 100 LEU A N 1
ATOM 819 C CA . LEU A 1 100 ? -1.244 -4.577 2.273 1.00 98.06 100 LEU A CA 1
ATOM 820 C C . LEU A 1 100 ? -0.518 -5.619 1.432 1.00 98.06 100 LEU A C 1
ATOM 822 O O . LEU A 1 100 ? 0.195 -6.460 1.975 1.00 98.06 100 LEU A O 1
ATOM 826 N N . SER A 1 101 ? -0.646 -5.529 0.117 1.00 97.19 101 SER A N 1
ATOM 827 C CA . SER A 1 101 ? 0.161 -6.307 -0.821 1.00 97.19 101 SER A CA 1
ATOM 828 C C . SER A 1 101 ? 0.548 -5.445 -2.006 1.00 97.19 101 SER A C 1
ATOM 830 O O . SER A 1 101 ? -0.139 -4.485 -2.338 1.00 97.19 101 SER A O 1
ATOM 832 N N . PHE A 1 102 ? 1.657 -5.789 -2.642 1.00 96.62 102 PHE A N 1
ATOM 833 C CA . PHE A 1 102 ? 2.132 -5.152 -3.861 1.00 96.62 102 PHE A CA 1
ATOM 834 C C . PHE A 1 102 ? 3.054 -6.127 -4.600 1.00 96.62 102 PHE A C 1
ATOM 836 O O . PHE A 1 102 ? 3.655 -7.000 -3.961 1.00 96.62 102 PHE A O 1
ATOM 843 N N . PRO A 1 103 ? 3.180 -6.001 -5.928 1.00 95.62 103 PRO A N 1
ATOM 844 C CA . PRO A 1 103 ? 4.020 -6.894 -6.706 1.00 95.62 103 PRO A CA 1
ATOM 845 C C . PRO A 1 103 ? 5.505 -6.645 -6.446 1.00 95.62 103 PRO A C 1
ATOM 847 O O . PRO A 1 103 ? 5.936 -5.532 -6.130 1.00 95.62 103 PRO A O 1
ATOM 850 N N . ASP A 1 104 ? 6.319 -7.675 -6.675 1.00 94.69 104 ASP A N 1
ATOM 851 C CA . ASP A 1 104 ? 7.745 -7.459 -6.872 1.00 94.69 104 ASP A CA 1
ATOM 852 C C . ASP A 1 104 ? 7.992 -6.931 -8.287 1.00 94.69 104 ASP A C 1
ATOM 854 O O . ASP A 1 104 ? 8.217 -7.692 -9.227 1.00 94.69 104 ASP A O 1
ATOM 858 N N . VAL A 1 105 ? 7.926 -5.608 -8.433 1.00 94.69 105 VAL A N 1
ATOM 859 C CA . VAL A 1 105 ? 8.012 -4.932 -9.733 1.00 94.69 105 VAL A CA 1
ATOM 860 C C . VAL A 1 105 ? 9.275 -5.307 -10.507 1.00 94.69 105 VAL A C 1
ATOM 862 O O . VAL A 1 105 ? 9.183 -5.521 -11.706 1.00 94.69 105 VAL A O 1
ATOM 865 N N . ASN A 1 106 ? 10.422 -5.482 -9.846 1.00 92.69 106 ASN A N 1
ATOM 866 C CA . ASN A 1 106 ? 11.657 -5.872 -10.532 1.00 92.69 106 ASN A CA 1
ATOM 867 C C . ASN A 1 106 ? 11.591 -7.299 -11.111 1.00 92.69 106 ASN A C 1
ATOM 869 O O . ASN A 1 106 ? 12.248 -7.590 -12.107 1.0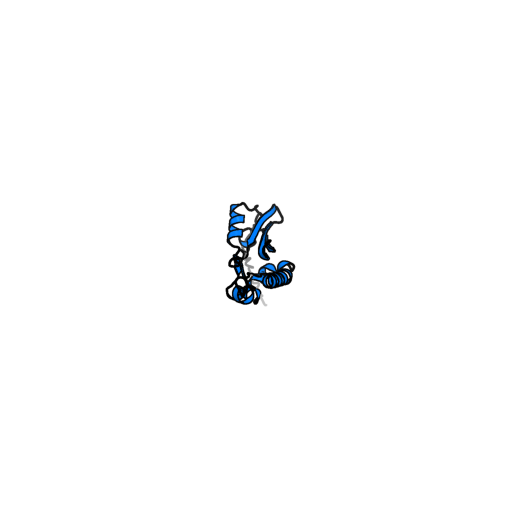0 92.69 106 ASN A O 1
ATOM 873 N N . SER A 1 107 ? 10.799 -8.186 -10.497 1.00 91.19 107 SER A N 1
ATOM 874 C CA . SER A 1 107 ? 10.549 -9.534 -11.023 1.00 91.19 107 SER A CA 1
ATOM 875 C C . SER A 1 107 ? 9.577 -9.527 -12.208 1.00 91.19 107 SER A C 1
ATOM 877 O O . SER A 1 107 ? 9.682 -10.394 -13.073 1.00 91.19 107 SER A O 1
ATOM 879 N N . LEU A 1 108 ? 8.656 -8.557 -12.273 1.00 90.06 108 LEU A N 1
ATOM 880 C CA . LEU A 1 108 ? 7.752 -8.369 -13.417 1.00 90.06 108 LEU A CA 1
ATOM 881 C C . LEU A 1 108 ? 8.445 -7.642 -14.581 1.00 90.06 108 LEU A C 1
ATOM 883 O O . LEU A 1 108 ? 8.338 -8.048 -15.737 1.00 90.06 108 LEU A O 1
ATOM 887 N N . PHE A 1 109 ? 9.182 -6.579 -14.262 1.00 92.12 109 PHE A N 1
ATOM 888 C CA . PHE A 1 109 ? 9.829 -5.674 -15.201 1.00 92.12 109 PHE A CA 1
ATOM 889 C C . PHE A 1 109 ? 11.237 -5.334 -14.700 1.00 92.12 109 PHE A C 1
ATOM 891 O O . PHE A 1 109 ? 11.432 -4.502 -13.813 1.00 92.12 109 PHE A O 1
ATOM 898 N N . TYR A 1 110 ? 12.241 -5.985 -15.287 1.00 92.00 110 TYR A N 1
ATOM 899 C CA . TYR A 1 110 ? 13.639 -5.844 -14.878 1.00 92.00 110 TYR A CA 1
ATOM 900 C C . TYR A 1 110 ? 14.101 -4.379 -14.832 1.00 92.00 110 TYR A C 1
ATOM 902 O O . TYR A 1 110 ? 13.862 -3.618 -15.771 1.00 92.00 110 TYR A O 1
ATOM 910 N N . GLY A 1 111 ? 14.794 -4.005 -13.756 1.00 93.12 111 GLY A N 1
ATOM 911 C CA . GLY A 1 111 ? 15.365 -2.673 -13.546 1.00 93.12 111 GLY A CA 1
ATOM 912 C C . GLY A 1 111 ? 14.418 -1.665 -12.897 1.00 93.12 111 GLY A C 1
ATOM 913 O O . GLY A 1 111 ? 14.832 -0.533 -12.666 1.00 93.12 111 GLY A O 1
ATOM 914 N N . HIS A 1 112 ? 13.182 -2.061 -12.586 1.00 96.50 112 HIS A N 1
ATOM 915 C CA . HIS A 1 112 ? 12.160 -1.171 -12.042 1.00 96.50 112 HIS A CA 1
ATOM 916 C C . HIS A 1 112 ? 11.960 -1.384 -10.544 1.00 96.50 112 HIS A C 1
ATOM 918 O O . HIS A 1 112 ? 12.045 -2.500 -10.023 1.00 96.50 112 HIS A O 1
ATOM 924 N N . ASN A 1 113 ? 11.636 -0.306 -9.841 1.00 95.50 113 ASN A N 1
ATOM 925 C CA . ASN A 1 113 ? 11.363 -0.316 -8.416 1.00 95.50 113 ASN A CA 1
ATOM 926 C C . ASN A 1 113 ? 10.005 0.311 -8.109 1.00 95.50 113 ASN A C 1
ATOM 928 O O . ASN A 1 113 ? 9.637 1.342 -8.660 1.00 95.50 113 ASN A O 1
ATOM 932 N N . LEU A 1 114 ? 9.293 -0.302 -7.163 1.00 97.06 114 LEU A N 1
ATOM 933 C CA . LEU A 1 114 ? 8.148 0.301 -6.495 1.00 97.06 114 LEU A CA 1
ATOM 934 C C . LEU A 1 114 ? 8.634 1.019 -5.239 1.00 97.06 114 LEU A C 1
ATOM 936 O O . LEU A 1 114 ? 9.438 0.467 -4.484 1.00 97.06 114 LEU A O 1
ATOM 940 N N . THR A 1 115 ? 8.104 2.203 -4.982 1.00 95.94 115 THR A N 1
ATOM 941 C CA . THR A 1 115 ? 8.126 2.819 -3.659 1.00 95.94 115 THR A CA 1
ATOM 942 C C . THR A 1 115 ? 6.696 3.068 -3.200 1.00 95.94 115 THR A C 1
ATOM 944 O O . THR A 1 115 ? 5.779 3.210 -4.010 1.00 95.94 115 THR A O 1
ATOM 947 N N . ILE A 1 116 ? 6.501 3.069 -1.884 1.00 97.00 116 ILE A N 1
ATOM 948 C CA . ILE A 1 116 ? 5.224 3.411 -1.267 1.00 97.00 116 ILE A CA 1
ATOM 949 C C . ILE A 1 116 ? 5.457 4.418 -0.153 1.00 97.00 116 ILE A C 1
ATOM 951 O O . ILE A 1 116 ? 6.501 4.376 0.489 1.00 97.00 116 ILE A O 1
ATOM 955 N N . THR A 1 117 ? 4.484 5.280 0.109 1.00 96.00 117 THR A N 1
ATOM 956 C CA . THR A 1 117 ? 4.415 6.126 1.308 1.00 96.00 117 THR A CA 1
ATOM 957 C C . THR A 1 117 ? 2.964 6.241 1.769 1.00 96.00 117 THR A C 1
ATOM 959 O O . THR A 1 117 ? 2.046 5.811 1.070 1.00 96.00 117 THR A O 1
ATOM 962 N N . PHE A 1 118 ? 2.738 6.799 2.956 1.00 97.00 118 PHE A N 1
ATOM 963 C CA . PHE A 1 118 ? 1.392 7.000 3.487 1.00 97.00 118 PHE A CA 1
ATOM 964 C C . PHE A 1 118 ? 1.085 8.480 3.699 1.00 97.00 118 PHE A C 1
ATOM 966 O O . PHE A 1 118 ? 1.939 9.260 4.119 1.00 97.00 118 PHE A O 1
ATOM 973 N N . SER A 1 119 ? -0.166 8.848 3.446 1.00 95.62 119 SER A N 1
ATOM 974 C CA . SER A 1 119 ? -0.733 10.169 3.708 1.00 95.62 119 SER A CA 1
ATOM 975 C C . SER A 1 119 ? -2.172 10.017 4.215 1.00 95.62 119 SER A C 1
ATOM 977 O O . SER A 1 119 ? -2.623 8.916 4.531 1.00 95.62 119 SER A O 1
ATOM 979 N N . LYS A 1 120 ? -2.905 11.122 4.305 1.00 94.31 120 LYS A N 1
ATOM 980 C CA . LYS A 1 120 ? -4.330 11.149 4.633 1.00 94.31 120 LYS A CA 1
ATOM 981 C C . LYS A 1 120 ? -5.057 12.144 3.744 1.00 94.31 120 LYS A C 1
ATOM 983 O O . LYS A 1 120 ? -4.491 13.167 3.359 1.00 94.31 120 LYS A O 1
ATOM 988 N N . ASP A 1 121 ? -6.311 11.848 3.432 1.00 92.88 121 ASP A N 1
ATOM 989 C CA . ASP A 1 121 ? -7.157 12.781 2.698 1.00 92.88 121 ASP A CA 1
ATOM 990 C C . ASP A 1 121 ? -7.704 13.899 3.604 1.00 92.88 121 ASP A C 1
ATOM 992 O O . ASP A 1 121 ? -7.450 13.944 4.811 1.00 92.88 121 ASP A O 1
ATOM 996 N N . GLN A 1 122 ? -8.474 14.819 3.020 1.00 90.00 122 GLN A N 1
ATOM 997 C CA . GLN A 1 122 ? -9.071 15.948 3.745 1.00 90.00 122 GLN A CA 1
ATOM 998 C C . GLN A 1 122 ? -10.031 15.514 4.866 1.00 90.00 122 GLN A C 1
ATOM 1000 O O . GLN A 1 122 ? -10.301 16.284 5.783 1.00 90.00 122 GLN A O 1
ATOM 1005 N N . THR A 1 123 ? -10.550 14.287 4.800 1.00 87.06 123 THR A N 1
ATOM 1006 C CA . THR A 1 123 ? -11.439 13.700 5.808 1.00 87.06 123 THR A CA 1
ATOM 1007 C C . THR A 1 123 ? -10.692 12.864 6.845 1.00 87.06 123 THR A C 1
ATOM 1009 O O . THR A 1 123 ? -11.309 12.375 7.788 1.00 87.06 123 THR A O 1
ATOM 1012 N N . GLY A 1 124 ? -9.372 12.724 6.693 1.00 90.25 124 GLY A N 1
ATOM 1013 C CA . GLY A 1 124 ? -8.523 11.909 7.548 1.00 90.25 124 GLY A CA 1
ATOM 1014 C C . GLY A 1 124 ? -8.449 10.440 7.136 1.00 90.25 124 GLY A C 1
ATOM 1015 O O . GLY A 1 124 ? -7.763 9.687 7.821 1.00 90.25 124 GLY A O 1
ATOM 1016 N N . ILE A 1 125 ? -9.090 10.017 6.042 1.00 92.56 125 ILE A N 1
ATOM 1017 C CA . ILE A 1 125 ? -8.987 8.630 5.569 1.00 92.56 125 ILE A CA 1
ATOM 1018 C C . ILE A 1 125 ? -7.537 8.372 5.134 1.00 92.56 125 ILE A C 1
ATOM 1020 O O . ILE A 1 125 ? -6.999 9.169 4.353 1.00 92.56 125 ILE A O 1
ATOM 1024 N N . PRO A 1 126 ? -6.893 7.287 5.603 1.00 95.69 126 PRO A N 1
ATOM 1025 C CA . PRO A 1 126 ? -5.540 6.957 5.181 1.00 95.69 126 PRO A CA 1
ATOM 1026 C C . PRO A 1 126 ? -5.441 6.721 3.669 1.00 95.69 126 PRO A C 1
ATOM 1028 O O . PRO A 1 126 ? -6.314 6.103 3.057 1.00 95.69 126 PRO A O 1
ATOM 1031 N N . ILE A 1 127 ? -4.346 7.191 3.078 1.00 97.31 127 ILE A N 1
ATOM 1032 C CA . ILE A 1 127 ? -3.998 7.012 1.668 1.00 97.31 127 ILE A CA 1
ATOM 1033 C C . ILE A 1 127 ? -2.642 6.312 1.581 1.00 97.31 127 ILE A C 1
ATOM 1035 O O . ILE A 1 127 ? -1.683 6.745 2.218 1.00 97.31 127 ILE A O 1
ATOM 1039 N N . LEU A 1 128 ? -2.555 5.285 0.739 1.00 98.06 128 LEU A N 1
ATOM 1040 C CA . LEU A 1 128 ? -1.302 4.748 0.223 1.00 98.06 128 LEU A CA 1
ATOM 1041 C C . LEU A 1 128 ? -0.939 5.504 -1.059 1.00 98.06 128 LEU A C 1
ATOM 1043 O O . LEU A 1 128 ? -1.716 5.526 -2.011 1.00 98.06 128 LEU A O 1
ATOM 1047 N N . LEU A 1 129 ? 0.239 6.109 -1.087 1.00 98.06 129 LEU A N 1
ATOM 1048 C CA . LEU A 1 129 ? 0.840 6.693 -2.281 1.00 98.06 129 LEU A CA 1
ATOM 1049 C C . LEU A 1 129 ? 1.839 5.683 -2.840 1.00 98.06 129 LEU A C 1
ATOM 1051 O O . LEU A 1 129 ? 2.636 5.137 -2.075 1.00 98.06 129 LEU A O 1
ATOM 1055 N N . TRP A 1 130 ? 1.809 5.434 -4.143 1.00 97.94 130 TRP A N 1
ATOM 1056 C CA . TRP A 1 130 ? 2.741 4.527 -4.807 1.00 97.94 130 TRP A CA 1
ATOM 1057 C C . TRP A 1 130 ? 3.400 5.210 -5.998 1.00 97.94 130 TRP A C 1
ATOM 1059 O O . TRP A 1 130 ? 2.783 6.033 -6.672 1.00 97.94 130 TRP A O 1
ATOM 1069 N N . GLU A 1 131 ? 4.648 4.841 -6.256 1.00 98.00 131 GLU A N 1
ATOM 1070 C CA . GLU A 1 131 ? 5.427 5.309 -7.398 1.00 98.00 131 GLU A CA 1
ATOM 1071 C C . GLU A 1 131 ? 6.232 4.143 -7.972 1.00 98.00 131 GLU A C 1
ATOM 1073 O O . GLU A 1 131 ? 6.891 3.410 -7.229 1.00 98.00 131 GLU A O 1
ATOM 1078 N N . VAL A 1 132 ? 6.186 3.975 -9.291 1.00 97.69 132 VAL A N 1
ATOM 1079 C CA . VAL A 1 132 ? 7.061 3.076 -10.039 1.00 97.69 132 VAL A CA 1
ATOM 1080 C C . VAL A 1 132 ? 7.985 3.876 -10.946 1.00 97.69 132 VAL A C 1
ATOM 1082 O O . VAL A 1 132 ? 7.573 4.836 -11.603 1.00 97.69 132 VAL A O 1
ATOM 1085 N N . GLY A 1 133 ? 9.238 3.448 -11.001 1.00 96.38 133 GLY A N 1
ATOM 1086 C CA . GLY A 1 133 ? 10.225 4.008 -11.906 1.00 96.38 133 GLY A CA 1
ATOM 1087 C C . GLY A 1 133 ? 11.466 3.139 -12.008 1.00 96.38 133 GLY A C 1
ATOM 1088 O O . GLY A 1 133 ? 11.537 2.052 -11.425 1.00 96.38 133 GLY A O 1
ATOM 1089 N N . CYS A 1 134 ? 12.460 3.654 -12.715 1.00 94.44 134 CYS A N 1
ATOM 1090 C CA . CYS A 1 134 ? 13.793 3.080 -12.794 1.00 94.44 134 CYS A CA 1
ATOM 1091 C C . CYS A 1 134 ? 14.853 4.178 -12.942 1.00 94.44 134 CYS A C 1
ATOM 1093 O O . CYS A 1 134 ? 14.554 5.333 -13.246 1.00 94.44 134 CYS A O 1
ATOM 1095 N N . GLU A 1 135 ? 16.122 3.812 -12.773 1.00 92.69 135 GLU A N 1
ATOM 1096 C CA . GLU A 1 135 ? 17.247 4.749 -12.897 1.00 92.69 135 GLU A CA 1
ATOM 1097 C C . GLU A 1 135 ? 17.340 5.386 -14.298 1.00 92.69 135 GLU A C 1
ATOM 1099 O O . GLU A 1 135 ? 17.703 6.553 -14.427 1.00 92.69 135 GLU A O 1
ATOM 1104 N N . ALA A 1 136 ? 16.983 4.639 -15.348 1.00 92.19 136 ALA A N 1
ATOM 1105 C CA . ALA A 1 136 ? 17.153 5.069 -16.736 1.00 92.19 136 ALA A CA 1
ATOM 1106 C C . ALA A 1 136 ? 16.061 6.034 -17.233 1.00 92.19 136 ALA A C 1
ATOM 1108 O O . ALA A 1 136 ? 16.359 6.927 -18.026 1.00 92.19 136 ALA A O 1
ATOM 1109 N N . TYR A 1 137 ? 14.810 5.848 -16.799 1.00 93.56 137 TYR A N 1
ATOM 1110 C CA . TYR A 1 137 ? 13.654 6.621 -17.278 1.00 93.56 137 TYR A CA 1
ATOM 1111 C C . TYR A 1 137 ? 13.026 7.508 -16.193 1.00 93.56 137 TYR A C 1
ATOM 1113 O O . TYR A 1 137 ? 12.134 8.302 -16.488 1.00 93.56 137 TYR A O 1
ATOM 1121 N N . GLY A 1 138 ? 13.514 7.427 -14.952 1.00 94.75 138 GLY A N 1
ATOM 1122 C CA . GLY A 1 138 ? 12.962 8.157 -13.818 1.00 94.75 138 GLY A CA 1
ATOM 1123 C C . GLY A 1 138 ? 11.602 7.602 -13.403 1.00 94.75 138 GLY A C 1
ATOM 1124 O O . GLY A 1 138 ? 11.396 6.390 -13.380 1.00 94.75 138 GLY A O 1
ATOM 1125 N N . LYS A 1 139 ? 10.678 8.500 -13.051 1.00 97.00 139 LYS A N 1
ATOM 1126 C CA . LYS A 1 139 ? 9.312 8.150 -12.650 1.00 97.00 139 LYS A CA 1
ATOM 1127 C C . LYS A 1 139 ? 8.463 7.795 -13.868 1.00 97.00 139 LYS A C 1
ATOM 1129 O O . LYS A 1 139 ? 8.308 8.611 -14.774 1.00 97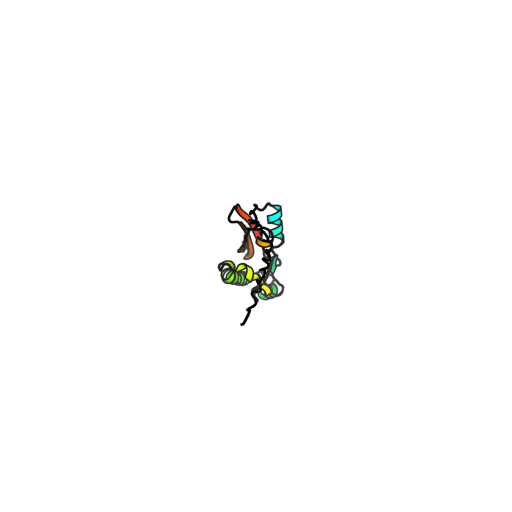.00 139 LYS A O 1
ATOM 1134 N N . GLU A 1 140 ? 7.862 6.613 -13.848 1.00 96.94 140 GLU A N 1
ATOM 1135 C CA . GLU A 1 140 ? 7.088 6.062 -14.969 1.00 96.94 140 GLU A CA 1
ATOM 1136 C C . GLU A 1 140 ? 5.600 5.923 -14.645 1.00 96.94 140 GLU A C 1
ATOM 1138 O O . GLU A 1 140 ? 4.760 5.956 -15.542 1.00 96.94 140 GLU A O 1
ATOM 1143 N N . GLY A 1 141 ? 5.256 5.833 -13.362 1.00 97.25 141 GLY A N 1
ATOM 1144 C CA . GLY A 1 141 ? 3.876 5.832 -12.907 1.00 97.25 141 GLY A CA 1
ATOM 1145 C C . GLY A 1 141 ? 3.770 6.188 -11.437 1.00 97.25 141 GLY A C 1
ATOM 1146 O O . GLY A 1 141 ? 4.665 5.898 -10.649 1.00 97.25 141 GLY A O 1
ATOM 1147 N N . GLU A 1 142 ? 2.662 6.807 -11.061 1.00 98.12 142 GLU A N 1
ATOM 1148 C CA . GLU A 1 142 ? 2.342 7.082 -9.667 1.00 98.12 142 GLU A CA 1
ATOM 1149 C C . GLU A 1 142 ? 0.835 7.076 -9.455 1.00 98.12 142 GLU A C 1
ATOM 1151 O O . GLU A 1 142 ? 0.048 7.233 -10.394 1.00 98.12 142 GLU A O 1
ATOM 1156 N N . GLY A 1 143 ? 0.426 6.938 -8.20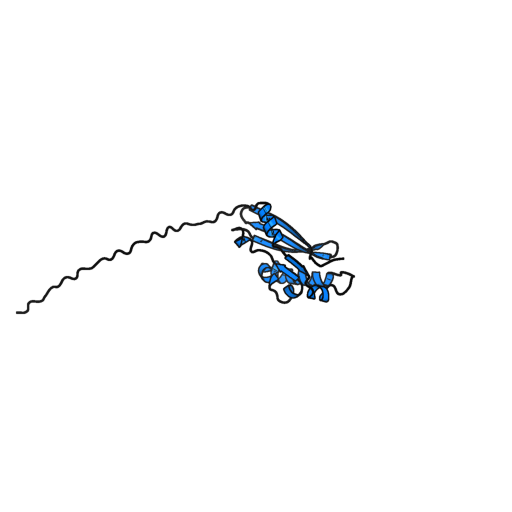3 1.00 97.56 143 GLY A N 1
ATOM 1157 C CA . GLY A 1 143 ? -0.973 7.048 -7.858 1.00 97.56 143 GLY A CA 1
ATOM 1158 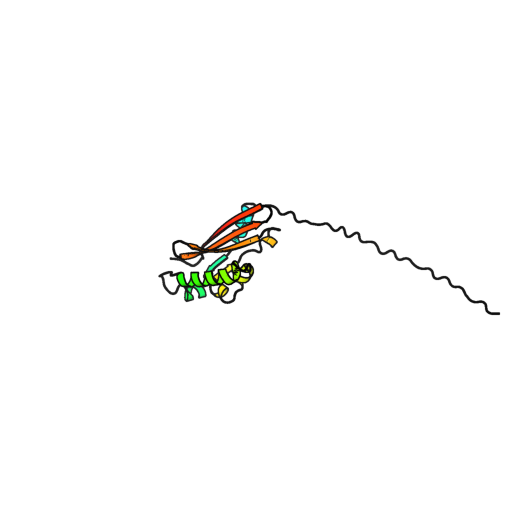C C . GLY A 1 143 ? -1.228 6.987 -6.368 1.00 97.56 143 GLY A C 1
ATOM 1159 O O . GLY A 1 143 ? -0.326 6.892 -5.536 1.00 97.56 143 GLY A O 1
ATOM 1160 N N . GLN A 1 144 ? -2.514 7.048 -6.046 1.00 97.56 144 GLN A N 1
ATOM 1161 C CA . GLN A 1 144 ? -3.007 7.002 -4.683 1.00 97.56 144 GLN A CA 1
ATOM 1162 C C . GLN A 1 144 ? -4.118 5.962 -4.561 1.00 97.56 144 GLN A C 1
ATOM 1164 O O . GLN A 1 144 ? -4.977 5.858 -5.438 1.00 97.56 144 GLN A O 1
ATOM 1169 N N . ILE A 1 145 ? -4.111 5.217 -3.462 1.00 96.88 145 ILE A N 1
ATOM 1170 C CA . ILE A 1 145 ? -5.140 4.245 -3.098 1.00 96.88 145 ILE A CA 1
ATOM 1171 C C . ILE A 1 145 ? -5.660 4.655 -1.725 1.00 96.88 145 ILE A C 1
ATOM 1173 O O . ILE A 1 145 ? -4.905 4.723 -0.754 1.00 96.88 145 ILE A O 1
ATOM 1177 N N . LYS A 1 146 ? -6.949 4.992 -1.648 1.00 95.62 146 LYS A N 1
ATOM 1178 C CA . LYS A 1 146 ? -7.609 5.239 -0.362 1.00 95.62 146 LYS A CA 1
ATOM 1179 C C . LYS A 1 146 ? -7.796 3.909 0.355 1.00 95.62 146 LYS A C 1
ATOM 1181 O O . LYS A 1 146 ? -8.080 2.915 -0.300 1.00 95.62 146 LYS A O 1
ATOM 1186 N N . LEU A 1 147 ? -7.668 3.908 1.680 1.00 95.00 147 LEU A N 1
ATOM 1187 C CA . LEU A 1 147 ? -7.892 2.711 2.484 1.00 95.00 147 LEU A CA 1
ATOM 1188 C C . LEU A 1 147 ? -9.306 2.170 2.252 1.00 95.00 147 LEU A C 1
ATOM 1190 O O . LEU A 1 147 ? -10.291 2.812 2.620 1.00 95.00 147 LEU A O 1
ATOM 1194 N N . GLU A 1 148 ? -9.416 0.990 1.654 1.00 87.75 148 GLU A N 1
ATOM 1195 C CA . GLU A 1 148 ? -10.721 0.395 1.392 1.00 87.75 148 GLU A CA 1
ATOM 1196 C C . GLU A 1 148 ? -11.343 -0.163 2.671 1.00 87.75 148 GLU A C 1
ATOM 1198 O O . GLU A 1 148 ? -10.660 -0.583 3.609 1.00 87.75 148 GLU A O 1
ATOM 1203 N N . GLY A 1 149 ? -12.675 -0.141 2.732 1.00 80.44 149 GLY A N 1
ATOM 1204 C CA . GLY A 1 149 ? -13.428 -0.526 3.924 1.00 80.44 149 GLY A CA 1
ATOM 1205 C C . GLY A 1 149 ? -13.419 0.519 5.048 1.00 80.44 149 GLY A C 1
ATOM 1206 O O . GLY A 1 149 ? -14.122 0.313 6.038 1.00 80.44 149 GLY A O 1
ATOM 1207 N N . ALA A 1 150 ? -12.684 1.623 4.887 1.00 62.75 150 ALA A N 1
ATOM 1208 C CA . ALA A 1 150 ? -12.852 2.857 5.643 1.00 62.75 150 ALA A CA 1
ATOM 1209 C C . ALA A 1 150 ? -13.934 3.698 4.941 1.00 62.75 150 ALA A C 1
ATOM 1211 O O . ALA A 1 150 ? -13.710 4.227 3.854 1.00 62.75 150 ALA A O 1
ATOM 1212 N N . GLN A 1 151 ? -15.142 3.751 5.500 1.00 60.66 151 GLN A N 1
ATOM 1213 C CA . GLN A 1 151 ? -16.243 4.551 4.946 1.00 60.66 151 GLN A CA 1
ATOM 1214 C C . GLN A 1 151 ? -16.509 5.781 5.816 1.00 60.66 151 GLN A C 1
ATOM 1216 O O . GLN A 1 151 ? -15.798 6.027 6.780 1.00 60.66 151 GLN A O 1
ATOM 1221 N N . LYS A 1 152 ? -17.453 6.623 5.426 1.00 48.59 152 LYS A N 1
ATOM 1222 C CA . LYS A 1 152 ? -18.009 7.672 6.277 1.00 48.59 152 LYS A CA 1
ATOM 1223 C C . LYS A 1 152 ? -19.506 7.449 6.410 1.00 48.59 152 LYS A C 1
ATOM 1225 O O . LYS A 1 152 ? -20.037 6.653 5.603 1.00 48.59 152 LYS A O 1
#

Sequence (152 aa):
MKKILLSLPIIAITSLPLISVKCENRFQKVVQLNSSQVEEIKNQIQFEITSEGKKKYIIDTNYDYTNLNKFIAEKNNEYVHSGKFRFLPNDKDFKKIITLSFPDVNSLFYGHNLTITFSKDQTGIPILLWEVGCEAYGKEGEGQIKLEGAQK

Secondary structure (DSSP, 8-state):
------PPP----------------------PPPHHHHHHHHHT-EEEE-HHHHHHH--STT---HHHHHHHHHHIIIIITTT-GGGGGG-TTHHHHEEEE---HHHHSTTEEEEEEEEE-TT--EEEEEEEEETTTEEEEEEEEE-BT---